Protein AF-A0A528EKF7-F1 (afdb_monomer_lite)

Structure (mmCIF, N/CA/C/O backbone):
data_AF-A0A528EKF7-F1
#
_entry.id   AF-A0A528EKF7-F1
#
loop_
_atom_site.group_PDB
_atom_site.id
_atom_site.type_symbol
_atom_site.label_atom_id
_atom_site.label_alt_id
_atom_site.label_comp_id
_atom_site.label_asym_id
_atom_site.label_entity_id
_atom_site.label_seq_id
_atom_site.pdbx_PDB_ins_code
_atom_site.Cartn_x
_atom_site.Cartn_y
_atom_site.Cartn_z
_atom_site.occupancy
_atom_site.B_iso_or_equiv
_atom_site.auth_seq_id
_atom_site.auth_comp_id
_atom_site.auth_asym_id
_atom_site.auth_atom_id
_atom_site.pdbx_PDB_model_num
ATOM 1 N N . TYR A 1 1 ? 35.764 -12.679 -6.245 1.00 37.62 1 TYR A N 1
ATOM 2 C CA . TYR A 1 1 ? 34.294 -12.773 -6.143 1.00 37.62 1 TYR A CA 1
ATOM 3 C C . TYR A 1 1 ? 33.687 -11.512 -6.757 1.00 37.62 1 TYR A C 1
ATOM 5 O O . TYR A 1 1 ? 33.796 -10.446 -6.166 1.00 37.62 1 TYR A O 1
ATOM 13 N N . ARG A 1 2 ? 33.189 -11.587 -8.001 1.00 38.16 2 ARG A N 1
ATOM 14 C CA . ARG A 1 2 ? 32.585 -10.455 -8.732 1.00 38.16 2 ARG A CA 1
ATOM 15 C C . ARG A 1 2 ? 31.067 -10.552 -8.600 1.00 38.16 2 ARG A C 1
ATOM 17 O O . ARG A 1 2 ? 30.476 -11.513 -9.079 1.00 38.16 2 ARG A O 1
ATOM 24 N N . ILE A 1 3 ? 30.450 -9.569 -7.952 1.00 37.97 3 ILE A N 1
ATOM 25 C CA . ILE A 1 3 ? 28.993 -9.443 -7.885 1.00 37.97 3 ILE A CA 1
ATOM 26 C C . ILE A 1 3 ? 28.542 -8.858 -9.225 1.00 37.97 3 ILE A C 1
ATOM 28 O O . ILE A 1 3 ? 28.640 -7.653 -9.451 1.00 37.97 3 ILE A O 1
ATOM 32 N N . HIS A 1 4 ? 28.105 -9.719 -10.144 1.00 39.09 4 HIS A N 1
ATOM 33 C CA . HIS A 1 4 ? 27.392 -9.271 -11.334 1.00 39.09 4 HIS A CA 1
ATOM 34 C C . HIS A 1 4 ? 26.031 -8.712 -10.908 1.00 39.09 4 HIS A C 1
ATOM 36 O O . HIS A 1 4 ? 25.243 -9.380 -10.238 1.00 39.09 4 HIS A O 1
ATOM 42 N N . GLY A 1 5 ? 25.766 -7.462 -11.285 1.00 43.66 5 GLY A N 1
ATOM 43 C CA . GLY A 1 5 ? 24.465 -6.833 -11.124 1.00 43.66 5 GLY A CA 1
ATOM 44 C C . GLY A 1 5 ? 23.436 -7.498 -12.029 1.00 43.66 5 GLY A C 1
ATOM 45 O O . GLY A 1 5 ? 23.301 -7.094 -13.174 1.00 43.66 5 GLY A O 1
ATOM 46 N N . ALA A 1 6 ? 22.736 -8.516 -11.525 1.00 47.09 6 ALA A N 1
ATOM 47 C CA . ALA A 1 6 ? 21.512 -9.061 -12.122 1.00 47.09 6 ALA A CA 1
ATOM 48 C C . ALA A 1 6 ? 20.808 -10.068 -11.185 1.00 47.09 6 ALA A C 1
ATOM 50 O O . ALA A 1 6 ? 20.495 -11.175 -11.595 1.00 47.09 6 ALA A O 1
ATOM 51 N N . ASN A 1 7 ? 20.513 -9.696 -9.934 1.00 46.94 7 ASN A N 1
ATOM 52 C CA . ASN A 1 7 ? 19.619 -10.486 -9.061 1.00 46.94 7 ASN A CA 1
ATOM 53 C C . ASN A 1 7 ? 18.266 -9.792 -8.839 1.00 46.94 7 ASN A C 1
ATOM 55 O O . ASN A 1 7 ? 17.631 -9.959 -7.801 1.00 46.94 7 ASN A O 1
ATOM 59 N N . HIS A 1 8 ? 17.806 -8.991 -9.806 1.00 51.09 8 HIS A N 1
ATOM 60 C CA . HIS A 1 8 ? 16.511 -8.311 -9.699 1.00 51.09 8 HIS A CA 1
ATOM 61 C C . HIS A 1 8 ? 15.340 -9.315 -9.651 1.00 51.09 8 HIS A C 1
ATOM 63 O O . HIS A 1 8 ? 14.324 -9.041 -9.020 1.00 51.09 8 HIS A O 1
ATOM 69 N N . SER A 1 9 ? 15.501 -10.502 -10.252 1.00 53.38 9 SER A N 1
ATOM 70 C CA . SER A 1 9 ? 14.530 -11.605 -10.199 1.00 53.38 9 SER A CA 1
ATOM 71 C C . SER A 1 9 ? 14.433 -12.242 -8.808 1.00 53.38 9 SER A C 1
ATOM 73 O O . SER A 1 9 ? 13.343 -12.315 -8.251 1.00 53.38 9 SER A O 1
ATOM 75 N N . VAL A 1 10 ? 15.567 -12.627 -8.211 1.00 53.97 10 VAL A N 1
ATOM 76 C CA . VAL A 1 10 ? 15.631 -13.240 -6.867 1.00 53.97 10 VAL A CA 1
ATOM 77 C C . VAL A 1 10 ? 15.177 -12.257 -5.785 1.00 53.97 10 VAL A C 1
ATOM 79 O O . VAL A 1 10 ? 14.498 -12.635 -4.829 1.00 53.97 10 VAL A O 1
ATOM 82 N N . PHE A 1 11 ? 15.517 -10.974 -5.941 1.00 59.31 11 PHE A N 1
ATOM 83 C CA . PHE A 1 11 ? 15.011 -9.919 -5.068 1.00 59.31 11 PHE A CA 1
ATOM 84 C C . PHE A 1 11 ? 13.494 -9.746 -5.214 1.00 59.31 11 PHE A C 1
ATOM 86 O O . PHE A 1 11 ? 12.787 -9.672 -4.210 1.00 59.31 11 PHE A O 1
ATOM 93 N N . GLY A 1 12 ? 12.989 -9.737 -6.453 1.00 69.81 12 GLY A N 1
ATOM 94 C CA . GLY A 1 12 ? 11.558 -9.670 -6.736 1.00 69.81 12 GLY A CA 1
ATOM 95 C C . GLY A 1 12 ? 10.775 -10.792 -6.056 1.00 69.81 12 GLY A C 1
ATOM 96 O O . GLY A 1 12 ? 9.728 -10.525 -5.476 1.00 69.81 12 GLY A O 1
ATOM 97 N N . GLU A 1 13 ? 11.307 -12.014 -6.050 1.00 76.00 13 GLU A N 1
ATOM 98 C CA . GLU A 1 13 ? 10.652 -13.178 -5.448 1.00 76.00 13 GLU A CA 1
ATOM 99 C C . GLU A 1 13 ? 10.604 -13.116 -3.913 1.00 76.00 13 GLU A C 1
ATOM 101 O O . GLU A 1 13 ? 9.519 -13.205 -3.333 1.00 76.00 13 GLU A O 1
ATOM 106 N N . LYS A 1 14 ? 11.740 -12.855 -3.248 1.00 80.56 14 LYS A N 1
ATOM 107 C CA . LYS A 1 14 ? 11.783 -12.694 -1.780 1.00 80.56 14 LYS A CA 1
ATOM 108 C C . LYS A 1 14 ? 10.948 -11.508 -1.304 1.00 80.56 14 LYS A C 1
ATOM 110 O O . LYS A 1 14 ? 10.283 -11.577 -0.269 1.00 80.56 14 LYS A O 1
ATOM 115 N N . LEU A 1 15 ? 10.965 -10.405 -2.058 1.00 78.75 15 LEU A N 1
ATOM 116 C CA . LEU A 1 15 ? 10.136 -9.241 -1.761 1.00 78.75 15 LEU A CA 1
ATOM 117 C C . LEU A 1 15 ? 8.647 -9.584 -1.883 1.00 78.75 15 LEU A C 1
ATOM 119 O O . LEU A 1 15 ? 7.866 -9.172 -1.025 1.00 78.75 15 LEU A O 1
ATOM 123 N N . ALA A 1 16 ? 8.269 -10.343 -2.916 1.00 84.25 16 ALA A N 1
ATOM 124 C CA . ALA A 1 16 ? 6.901 -10.804 -3.122 1.00 84.25 16 ALA A CA 1
ATOM 125 C C . ALA A 1 16 ? 6.427 -11.697 -1.973 1.00 84.25 16 ALA A C 1
ATOM 127 O O . ALA A 1 16 ? 5.332 -11.496 -1.454 1.00 84.25 16 ALA A O 1
ATOM 128 N N . GLU A 1 17 ? 7.252 -12.658 -1.558 1.00 90.31 17 GLU A N 1
ATOM 129 C CA . GLU A 1 17 ? 6.946 -13.568 -0.455 1.00 90.31 17 GLU A CA 1
ATOM 130 C C . GLU A 1 17 ? 6.739 -12.806 0.855 1.00 90.31 17 GLU A C 1
ATOM 132 O O . GLU A 1 17 ? 5.691 -12.939 1.491 1.00 90.31 17 GLU A O 1
ATOM 137 N N . ARG A 1 18 ? 7.682 -11.921 1.202 1.00 90.56 18 ARG A N 1
ATOM 138 C CA . ARG A 1 18 ? 7.575 -11.048 2.377 1.00 90.56 18 ARG A CA 1
ATOM 139 C C . ARG A 1 18 ? 6.301 -10.205 2.332 1.00 90.56 18 ARG A C 1
ATOM 141 O O . ARG A 1 18 ? 5.603 -10.115 3.338 1.00 90.56 18 ARG A O 1
ATOM 148 N N . ALA A 1 19 ? 6.000 -9.591 1.188 1.00 91.94 19 ALA A N 1
ATOM 149 C CA . ALA A 1 19 ? 4.818 -8.751 1.027 1.00 91.94 19 ALA A CA 1
ATOM 150 C C . ALA A 1 19 ? 3.524 -9.562 1.208 1.00 91.94 19 ALA A C 1
ATOM 152 O O . ALA A 1 19 ? 2.651 -9.163 1.973 1.00 91.94 19 ALA A O 1
ATOM 153 N N . ARG A 1 20 ? 3.413 -10.742 0.581 1.00 93.25 20 ARG A N 1
ATOM 154 C CA . ARG A 1 20 ? 2.264 -11.652 0.762 1.00 93.25 20 ARG A CA 1
ATOM 155 C C . ARG A 1 20 ? 2.091 -12.083 2.216 1.00 93.25 20 ARG A C 1
ATOM 157 O O . ARG A 1 20 ? 0.969 -12.058 2.731 1.00 93.25 20 ARG A O 1
ATOM 164 N N . TRP A 1 21 ? 3.190 -12.455 2.872 1.00 94.44 21 TRP A N 1
ATOM 165 C CA . TRP A 1 21 ? 3.174 -12.842 4.277 1.00 94.44 21 TRP A CA 1
ATOM 166 C C . TRP A 1 21 ? 2.689 -11.689 5.158 1.00 94.44 21 TRP A C 1
ATOM 168 O O . TRP A 1 21 ? 1.783 -11.894 5.959 1.00 94.44 21 TRP A O 1
ATOM 178 N N . ARG A 1 22 ? 3.207 -10.468 4.952 1.00 93.56 22 ARG A N 1
ATOM 179 C CA . ARG A 1 22 ? 2.796 -9.271 5.705 1.00 93.56 22 ARG A CA 1
ATOM 180 C C . ARG A 1 22 ? 1.320 -8.948 5.527 1.00 93.56 22 ARG A C 1
ATOM 182 O O . ARG A 1 22 ? 0.632 -8.789 6.524 1.00 93.56 22 ARG A O 1
ATOM 189 N N . VAL A 1 23 ? 0.815 -8.950 4.292 1.00 93.00 23 VAL A N 1
ATOM 190 C CA . VAL A 1 23 ? -0.615 -8.705 4.032 1.00 93.00 23 VAL A CA 1
ATOM 191 C C . VAL A 1 23 ? -1.483 -9.716 4.782 1.00 93.00 23 VAL A C 1
ATOM 193 O O . VAL A 1 23 ? -2.416 -9.331 5.481 1.00 93.00 23 VAL A O 1
ATOM 196 N N . THR A 1 24 ? -1.148 -11.005 4.693 1.00 93.44 24 THR A N 1
ATOM 197 C CA . THR A 1 24 ? -1.889 -12.071 5.390 1.00 93.44 24 THR A CA 1
ATOM 198 C C . THR A 1 24 ? -1.799 -11.922 6.909 1.00 93.44 24 THR A C 1
ATOM 200 O O . THR A 1 24 ? -2.786 -12.102 7.623 1.00 93.44 24 THR A O 1
ATOM 203 N N . HIS A 1 25 ? -0.611 -11.592 7.411 1.00 93.69 25 HIS A N 1
ATOM 204 C CA . HIS A 1 25 ? -0.357 -11.394 8.829 1.00 93.69 25 HIS A CA 1
ATOM 205 C C . HIS A 1 25 ? -1.134 -10.194 9.385 1.00 93.69 25 HIS A C 1
ATOM 207 O O . HIS A 1 25 ? -1.728 -10.304 10.454 1.00 93.69 25 HIS A O 1
ATOM 213 N N . ASP A 1 26 ? -1.196 -9.079 8.658 1.00 92.19 26 ASP A N 1
ATOM 214 C CA . ASP A 1 26 ? -1.934 -7.885 9.076 1.00 92.19 26 ASP A CA 1
ATOM 215 C C . ASP A 1 26 ? -3.438 -8.148 9.183 1.00 92.19 26 ASP A C 1
ATOM 217 O O . ASP A 1 26 ? -4.057 -7.718 10.156 1.00 92.19 26 ASP A O 1
ATOM 221 N N . PHE A 1 27 ? -4.021 -8.921 8.258 1.00 90.31 27 PHE A N 1
ATOM 222 C CA . PHE A 1 27 ? -5.418 -9.351 8.386 1.00 90.31 27 PHE A CA 1
ATOM 223 C C . PHE A 1 27 ? -5.649 -10.178 9.648 1.00 90.31 27 PHE A C 1
ATOM 225 O O . PHE A 1 27 ? -6.603 -9.920 10.377 1.00 90.31 27 PHE A O 1
ATOM 232 N N . ARG A 1 28 ? -4.762 -11.136 9.947 1.00 92.06 28 ARG A N 1
ATOM 233 C CA . ARG A 1 28 ? -4.854 -11.940 11.178 1.00 92.06 28 ARG A CA 1
ATOM 234 C C . ARG A 1 28 ? -4.713 -11.074 12.426 1.00 92.06 28 ARG A C 1
ATOM 236 O O . ARG A 1 28 ? -5.467 -11.255 13.377 1.00 92.06 28 ARG A O 1
ATOM 243 N N . ARG A 1 29 ? -3.787 -10.110 12.409 1.00 93.31 29 ARG A N 1
ATOM 244 C CA . ARG A 1 29 ? -3.602 -9.149 13.502 1.00 93.31 29 ARG A CA 1
ATOM 245 C C . ARG A 1 29 ? -4.871 -8.330 13.726 1.00 93.31 29 ARG A C 1
ATOM 247 O O . ARG A 1 29 ? -5.303 -8.191 14.864 1.00 93.31 29 ARG A O 1
ATOM 254 N N . MET A 1 30 ? -5.476 -7.814 12.657 1.00 92.00 30 MET A N 1
ATOM 255 C CA . MET A 1 30 ? -6.701 -7.021 12.765 1.00 92.00 30 MET A CA 1
ATOM 256 C C . MET A 1 30 ? -7.918 -7.848 13.169 1.00 92.00 30 MET A C 1
ATOM 258 O O . MET A 1 30 ? -8.751 -7.342 13.916 1.00 92.00 30 MET A O 1
ATOM 262 N N . GLN A 1 31 ? -8.001 -9.109 12.742 1.00 92.25 31 GLN A N 1
ATOM 263 C CA . GLN A 1 31 ? -9.037 -10.027 13.207 1.00 92.25 31 GLN A CA 1
ATOM 264 C C . GLN A 1 31 ? -8.932 -10.248 14.719 1.00 92.25 31 GLN A C 1
ATOM 266 O O . GLN A 1 31 ? -9.899 -10.018 15.432 1.00 92.25 31 GLN A O 1
ATOM 271 N N . ALA A 1 32 ? -7.739 -10.577 15.224 1.00 93.44 32 ALA A N 1
ATOM 272 C CA . ALA A 1 32 ? -7.527 -10.771 16.658 1.00 93.44 32 ALA A CA 1
ATOM 273 C C . ALA A 1 32 ? -7.863 -9.509 17.478 1.00 93.44 32 ALA A C 1
ATOM 275 O O . ALA A 1 32 ? -8.435 -9.605 18.562 1.00 93.44 32 ALA A O 1
ATOM 276 N N . LEU A 1 33 ? -7.542 -8.319 16.953 1.00 93.31 33 LEU A N 1
ATOM 277 C CA . LEU A 1 33 ? -7.923 -7.048 17.576 1.00 93.31 33 LEU A CA 1
ATOM 278 C C . LEU A 1 33 ? -9.440 -6.836 17.582 1.00 93.31 33 LEU A C 1
ATOM 280 O O . LEU A 1 33 ? -9.979 -6.394 18.592 1.00 93.31 33 LEU A O 1
ATOM 284 N N . SER A 1 34 ? -10.120 -7.156 16.480 1.00 94.12 34 SER A N 1
ATOM 285 C CA . SER A 1 34 ? -11.582 -7.100 16.394 1.00 94.12 34 SER A CA 1
ATOM 286 C C . SER A 1 34 ? -12.240 -8.029 17.410 1.00 94.12 34 SER A C 1
ATOM 288 O O . SER A 1 34 ? -13.167 -7.612 18.102 1.00 94.12 34 SER A O 1
ATOM 290 N N . ASP A 1 35 ? -11.738 -9.256 17.543 1.00 94.00 35 ASP A N 1
ATOM 291 C CA . ASP A 1 35 ? -12.279 -10.244 18.478 1.00 94.00 35 ASP A CA 1
ATOM 292 C C . ASP A 1 35 ? -12.166 -9.738 19.926 1.00 94.00 35 ASP A C 1
ATOM 294 O O . ASP A 1 35 ? -13.148 -9.746 20.668 1.00 94.00 35 ASP A O 1
ATOM 298 N N . GLN A 1 36 ? -11.006 -9.195 20.313 1.00 94.94 36 GLN A N 1
ATOM 299 C CA . GLN A 1 36 ? -10.808 -8.604 21.643 1.00 94.94 36 GLN A CA 1
ATOM 300 C C . GLN A 1 36 ? -11.665 -7.350 21.872 1.00 94.94 36 GLN A C 1
ATOM 302 O O . GLN A 1 36 ? -12.267 -7.198 22.933 1.00 94.94 36 GLN A O 1
ATOM 307 N N . ALA A 1 37 ? -11.757 -6.463 20.877 1.00 93.62 37 ALA A N 1
ATOM 308 C CA . ALA A 1 37 ? -12.556 -5.242 20.961 1.00 93.62 37 ALA A CA 1
ATOM 309 C C . ALA A 1 37 ? -14.054 -5.543 21.132 1.00 93.62 37 ALA A C 1
ATOM 311 O O . ALA A 1 37 ? -14.734 -4.875 21.915 1.00 93.62 37 ALA A O 1
ATOM 312 N N . SER A 1 38 ? -14.549 -6.593 20.470 1.00 93.88 38 SER A N 1
ATOM 313 C CA . SER A 1 38 ? -15.941 -7.030 20.601 1.00 93.88 38 SER A CA 1
ATOM 314 C C . SER A 1 38 ? -16.289 -7.446 22.034 1.00 93.88 38 SER A C 1
ATOM 316 O O . SER A 1 38 ? -17.389 -7.160 22.506 1.00 93.88 38 SER A O 1
ATOM 318 N N . GLY A 1 39 ? -15.323 -8.007 22.772 1.00 93.56 39 GLY A N 1
ATOM 319 C CA . GLY A 1 39 ? -15.477 -8.379 24.180 1.00 93.56 39 GLY A CA 1
ATOM 320 C C . GLY A 1 39 ? -15.724 -7.198 25.125 1.00 93.56 39 GLY A C 1
ATOM 321 O O . GLY A 1 39 ? -16.254 -7.397 26.214 1.00 93.56 39 GLY A O 1
ATOM 322 N N . ILE A 1 40 ? -15.393 -5.970 24.709 1.00 95.44 40 ILE A N 1
ATOM 323 C CA . ILE A 1 40 ? -15.652 -4.731 25.464 1.00 95.44 40 ILE A CA 1
ATOM 324 C C . ILE A 1 40 ? -16.696 -3.828 24.784 1.00 95.44 40 ILE A C 1
ATOM 326 O O . ILE A 1 40 ? -16.807 -2.649 25.114 1.00 95.44 40 ILE A O 1
ATOM 330 N N . GLY A 1 41 ? -17.462 -4.366 23.828 1.00 93.75 41 GLY A N 1
ATOM 331 C CA . GLY A 1 41 ? -18.538 -3.646 23.140 1.00 93.75 41 GLY A CA 1
ATOM 332 C C . GLY A 1 41 ? -18.080 -2.685 22.037 1.00 93.75 41 GLY A C 1
ATOM 333 O O . GLY A 1 41 ? -18.879 -1.879 21.564 1.00 93.75 41 GLY A O 1
ATOM 334 N N . LEU A 1 42 ? -16.817 -2.756 21.601 1.00 93.88 42 LEU A N 1
ATOM 335 C CA . LEU A 1 42 ? -16.308 -1.974 20.473 1.00 93.88 42 LEU A CA 1
ATOM 336 C C . LEU A 1 42 ? -16.372 -2.785 19.176 1.00 93.88 42 LEU A C 1
ATOM 338 O O . LEU A 1 42 ? -16.051 -3.969 19.145 1.00 93.88 42 LEU A O 1
ATOM 342 N N . THR A 1 43 ? -16.743 -2.126 18.078 1.00 91.56 43 THR A N 1
ATOM 343 C CA . THR A 1 43 ? -16.756 -2.741 16.744 1.00 91.56 43 THR A CA 1
ATOM 344 C C . THR A 1 43 ? -15.570 -2.243 15.932 1.00 91.56 43 THR A C 1
ATOM 346 O O . THR A 1 43 ? -15.445 -1.048 15.669 1.00 91.56 43 THR A O 1
ATOM 349 N N . ILE A 1 44 ? -14.716 -3.167 15.499 1.00 89.19 44 ILE A N 1
ATOM 350 C CA . ILE A 1 44 ? -13.651 -2.912 14.529 1.00 89.19 44 ILE A CA 1
ATOM 351 C C . ILE A 1 44 ? -13.972 -3.758 13.307 1.00 89.19 44 ILE A C 1
ATOM 353 O O . ILE A 1 44 ? -14.186 -4.955 13.433 1.00 89.19 44 ILE A O 1
ATOM 357 N N . VAL A 1 45 ? -13.996 -3.157 12.120 1.00 89.88 45 VAL A N 1
ATOM 358 C CA . VAL A 1 45 ? -14.131 -3.904 10.865 1.00 89.88 45 VAL A CA 1
ATOM 359 C C . VAL A 1 45 ? -12.725 -4.087 10.291 1.00 89.88 45 VAL A C 1
ATOM 361 O O . VAL A 1 45 ? -12.164 -3.110 9.783 1.00 89.88 45 VAL A O 1
ATOM 364 N N . PRO A 1 46 ? -12.11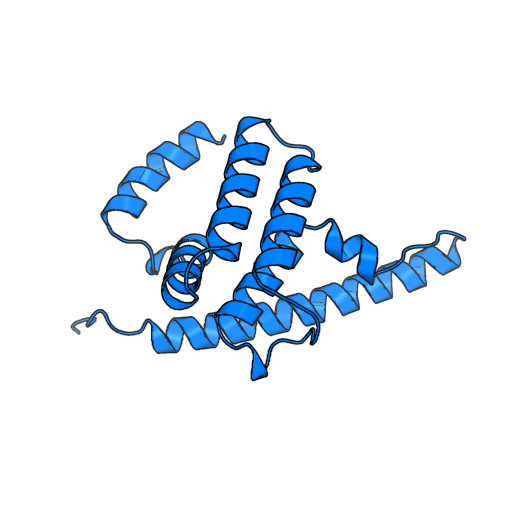6 -5.293 10.357 1.00 86.62 46 PRO A N 1
ATOM 365 C CA . PRO A 1 46 ? -10.724 -5.495 9.955 1.00 86.62 46 PRO A CA 1
ATOM 366 C C . PRO A 1 46 ? -10.420 -5.002 8.540 1.00 86.62 46 PRO A C 1
ATOM 368 O O . PRO A 1 46 ? -9.389 -4.373 8.322 1.00 86.62 46 PRO A O 1
ATOM 371 N N . SER A 1 47 ? -11.331 -5.237 7.589 1.00 82.81 47 SER A N 1
ATOM 372 C CA . SER A 1 47 ? -11.166 -4.841 6.186 1.00 82.81 47 SER A CA 1
ATOM 373 C C . SER A 1 47 ? -11.125 -3.327 5.974 1.00 82.81 47 SER A C 1
ATOM 375 O O . SER A 1 47 ? -10.405 -2.870 5.087 1.00 82.81 47 SER A O 1
ATOM 377 N N . GLU A 1 48 ? -11.857 -2.555 6.779 1.00 85.44 48 GLU A N 1
ATOM 378 C CA . GLU A 1 48 ? -11.822 -1.091 6.714 1.00 85.44 48 GLU A CA 1
ATOM 379 C C . GLU A 1 48 ? -10.610 -0.543 7.466 1.00 85.44 48 GLU A C 1
ATOM 381 O O . GLU A 1 48 ? -9.903 0.315 6.946 1.00 85.44 48 GLU A O 1
ATOM 386 N N . ALA A 1 49 ? -10.275 -1.102 8.632 1.00 84.94 49 ALA A N 1
ATOM 387 C CA . ALA A 1 49 ? -9.107 -0.670 9.399 1.00 84.94 49 ALA A CA 1
ATOM 388 C C . ALA A 1 49 ? -7.804 -0.767 8.582 1.00 84.94 49 ALA A C 1
ATOM 390 O O . ALA A 1 49 ? -7.027 0.186 8.532 1.00 84.94 49 ALA A O 1
ATOM 391 N N . VAL A 1 50 ? -7.589 -1.881 7.872 1.00 87.50 50 VAL A N 1
ATOM 392 C CA . VAL A 1 50 ? -6.395 -2.048 7.024 1.00 87.50 50 VAL A CA 1
ATOM 393 C C . VAL A 1 50 ? -6.409 -1.175 5.763 1.00 87.50 50 VAL A C 1
ATOM 395 O O . VAL A 1 50 ? -5.363 -0.979 5.144 1.00 87.50 50 VAL A O 1
ATOM 398 N N . ARG A 1 51 ? -7.570 -0.642 5.356 1.00 87.19 51 ARG A N 1
ATOM 399 C CA . ARG A 1 51 ? -7.684 0.275 4.210 1.00 87.19 51 ARG A CA 1
ATOM 400 C C . ARG A 1 51 ? -7.147 1.670 4.541 1.00 87.19 51 ARG A C 1
ATOM 402 O O . ARG A 1 51 ? -6.714 2.358 3.625 1.00 87.19 51 ARG A O 1
ATOM 409 N N . HIS A 1 52 ? -7.116 2.061 5.812 1.00 88.56 52 HIS A N 1
ATOM 410 C CA . HIS A 1 52 ? -6.550 3.341 6.249 1.00 88.56 52 HIS A CA 1
ATOM 411 C C . HIS A 1 52 ? -5.088 3.240 6.710 1.00 88.56 52 HIS A C 1
ATOM 413 O O . HIS A 1 52 ? -4.517 4.246 7.119 1.00 88.56 52 HIS A O 1
ATOM 419 N N . ASP A 1 53 ? -4.458 2.061 6.630 1.00 90.94 53 ASP A N 1
ATOM 420 C CA . ASP A 1 53 ? -3.043 1.873 6.965 1.00 90.94 53 ASP A CA 1
ATOM 421 C C . ASP A 1 53 ? -2.168 1.977 5.697 1.00 90.94 53 ASP A C 1
ATOM 423 O O . ASP A 1 53 ? -2.138 1.047 4.880 1.00 90.94 53 ASP A O 1
ATOM 427 N N . PRO A 1 54 ? -1.402 3.074 5.512 1.00 92.44 54 PRO A N 1
ATOM 428 C CA . PRO A 1 54 ? -0.534 3.227 4.351 1.00 92.44 54 PRO A CA 1
ATOM 429 C C . PRO A 1 54 ? 0.526 2.123 4.260 1.00 92.44 54 PRO A C 1
ATOM 431 O O . PRO A 1 54 ? 0.896 1.723 3.161 1.00 92.44 54 PRO A O 1
ATOM 434 N N . VAL A 1 55 ? 1.022 1.597 5.383 1.00 91.50 55 VAL A N 1
ATOM 435 C CA . VAL A 1 55 ? 2.039 0.534 5.361 1.00 91.50 55 VAL A CA 1
ATOM 436 C C . VAL A 1 55 ? 1.432 -0.756 4.816 1.00 91.50 55 VAL A C 1
ATOM 438 O O . VAL A 1 55 ? 2.033 -1.407 3.960 1.00 91.50 55 VAL A O 1
ATOM 441 N N . HIS A 1 56 ? 0.212 -1.085 5.235 1.00 93.81 56 HIS A N 1
ATOM 442 C CA . HIS A 1 56 ? -0.509 -2.240 4.709 1.00 93.81 56 HIS A CA 1
ATOM 443 C C . HIS A 1 56 ? -0.788 -2.113 3.201 1.00 93.81 56 HIS A C 1
ATOM 445 O O . HIS A 1 56 ? -0.576 -3.054 2.429 1.00 93.81 56 HIS A O 1
ATOM 451 N N . LEU A 1 57 ? -1.218 -0.929 2.752 1.00 95.31 57 LEU A N 1
ATOM 452 C CA . LEU A 1 57 ? -1.468 -0.655 1.333 1.00 95.31 57 LEU A CA 1
ATOM 453 C C . LEU A 1 57 ? -0.191 -0.726 0.480 1.00 95.31 57 LEU A C 1
ATOM 455 O O . LEU A 1 57 ? -0.236 -1.183 -0.665 1.00 95.31 57 LEU A O 1
ATOM 459 N N . GLU A 1 58 ? 0.956 -0.324 1.030 1.00 94.81 58 GLU A N 1
ATOM 460 C CA . GLU A 1 58 ? 2.264 -0.493 0.391 1.00 94.81 58 GLU A CA 1
ATOM 461 C C . GLU A 1 58 ? 2.609 -1.973 0.182 1.00 94.81 58 GLU A C 1
ATOM 463 O O . GLU A 1 58 ? 3.010 -2.353 -0.921 1.00 94.81 58 GLU A O 1
ATOM 468 N N . GLU A 1 59 ? 2.400 -2.826 1.188 1.00 94.12 59 GLU A N 1
ATOM 469 C CA . GLU A 1 59 ? 2.652 -4.268 1.062 1.00 94.12 59 GLU A CA 1
ATOM 470 C C . GLU A 1 59 ? 1.676 -4.935 0.074 1.00 94.12 59 GLU A C 1
ATOM 472 O O . GLU A 1 59 ? 2.074 -5.818 -0.694 1.00 94.12 59 GLU A O 1
ATOM 477 N N . ARG A 1 60 ? 0.421 -4.467 -0.010 1.00 94.94 60 ARG A N 1
ATOM 478 C CA . ARG A 1 60 ? -0.538 -4.911 -1.042 1.00 94.94 60 ARG A CA 1
ATOM 479 C C . ARG A 1 60 ? -0.080 -4.542 -2.447 1.00 94.94 60 ARG A C 1
ATOM 481 O O . ARG A 1 60 ? -0.077 -5.409 -3.322 1.00 94.94 60 ARG A O 1
ATOM 488 N N . LEU A 1 61 ? 0.373 -3.303 -2.664 1.00 94.19 61 LEU A N 1
ATOM 489 C CA . LEU A 1 61 ? 0.952 -2.882 -3.945 1.00 94.19 61 LEU A CA 1
ATOM 490 C C . LEU A 1 61 ? 2.203 -3.686 -4.298 1.00 94.19 61 LEU A C 1
ATOM 492 O O . LEU A 1 61 ? 2.343 -4.098 -5.451 1.00 94.19 61 LEU A O 1
ATOM 496 N N . ALA A 1 62 ? 3.088 -3.931 -3.329 1.00 92.31 62 ALA A N 1
ATOM 497 C CA . ALA A 1 62 ? 4.291 -4.734 -3.525 1.00 92.31 62 ALA A CA 1
ATOM 498 C C . ALA A 1 62 ? 3.943 -6.163 -3.958 1.00 92.31 62 ALA A C 1
ATOM 500 O O . ALA A 1 62 ? 4.449 -6.642 -4.974 1.00 92.31 62 ALA A O 1
ATOM 501 N N . SER A 1 63 ? 3.020 -6.805 -3.241 1.00 93.12 63 SER A N 1
ATOM 502 C CA . SER A 1 63 ? 2.516 -8.143 -3.552 1.00 93.12 63 SER A CA 1
ATOM 503 C C . SER A 1 63 ? 1.890 -8.205 -4.953 1.00 93.12 63 SER A C 1
ATOM 505 O O . SER A 1 63 ? 2.282 -9.040 -5.770 1.00 93.12 63 SER A O 1
ATOM 507 N N . LEU A 1 64 ? 0.999 -7.261 -5.279 1.00 93.25 64 LEU A N 1
ATOM 508 C CA . LEU A 1 64 ? 0.300 -7.209 -6.566 1.00 93.25 64 LEU A CA 1
ATOM 509 C C . LEU A 1 64 ? 1.238 -6.907 -7.748 1.00 93.25 64 LEU A C 1
ATOM 511 O O . LEU A 1 64 ? 1.067 -7.456 -8.841 1.00 93.25 64 LEU A O 1
ATOM 515 N N . CYS A 1 65 ? 2.228 -6.029 -7.557 1.00 90.31 65 CYS A N 1
ATOM 516 C CA . CYS A 1 65 ? 3.219 -5.715 -8.588 1.00 90.31 65 CYS A CA 1
ATOM 517 C C . CYS A 1 65 ? 4.176 -6.882 -8.825 1.00 90.31 65 CYS A C 1
ATOM 519 O O . CYS A 1 65 ? 4.511 -7.162 -9.980 1.00 90.31 65 CYS A O 1
ATOM 521 N N . ALA A 1 66 ? 4.589 -7.575 -7.766 1.00 86.88 66 ALA A N 1
ATOM 522 C CA . ALA A 1 66 ? 5.525 -8.679 -7.881 1.00 86.88 66 ALA A CA 1
ATOM 523 C C . ALA A 1 66 ? 4.862 -9.915 -8.505 1.00 86.88 66 ALA A C 1
ATOM 525 O O . ALA A 1 66 ? 5.323 -10.381 -9.547 1.00 86.88 66 ALA A O 1
ATOM 526 N N . ASP A 1 67 ? 3.722 -10.371 -7.977 1.00 87.38 67 ASP A N 1
ATOM 527 C CA . ASP A 1 67 ? 2.963 -11.483 -8.554 1.00 87.38 67 ASP A CA 1
ATOM 528 C C . ASP A 1 67 ? 1.450 -11.367 -8.307 1.00 87.38 67 ASP A C 1
ATOM 530 O O . ASP A 1 67 ? 0.937 -11.742 -7.255 1.00 87.38 67 ASP A O 1
ATOM 534 N N . LYS A 1 68 ? 0.714 -10.927 -9.338 1.00 88.62 68 LYS A N 1
ATOM 535 C CA . LYS A 1 68 ? -0.754 -10.857 -9.316 1.00 88.62 68 LYS A CA 1
ATOM 536 C C . LYS A 1 68 ? -1.421 -12.215 -9.057 1.00 88.62 68 LYS A C 1
ATOM 538 O O . LYS A 1 68 ? -2.497 -12.230 -8.474 1.00 88.62 68 LYS A O 1
ATOM 543 N N . ARG A 1 69 ? -0.836 -13.338 -9.494 1.00 89.31 69 ARG A N 1
ATOM 544 C CA . ARG A 1 69 ? -1.472 -14.664 -9.357 1.00 89.31 69 ARG A CA 1
ATOM 545 C C . ARG A 1 69 ? -1.473 -15.157 -7.913 1.00 89.31 69 ARG A C 1
ATOM 547 O O . ARG A 1 69 ? -2.405 -15.837 -7.514 1.00 89.31 69 ARG A O 1
ATOM 554 N N . GLN A 1 70 ? -0.444 -14.796 -7.150 1.00 90.81 70 GLN A N 1
ATOM 555 C CA . GLN A 1 70 ? -0.302 -15.159 -5.737 1.00 90.81 70 GLN A CA 1
ATOM 556 C C . GLN A 1 70 ? -0.735 -14.035 -4.786 1.00 90.81 70 GLN A C 1
ATOM 558 O O . GLN A 1 70 ? -0.545 -14.133 -3.574 1.00 90.81 70 GLN A O 1
ATOM 563 N N . HIS A 1 71 ? -1.264 -12.934 -5.317 1.00 93.00 71 HIS A N 1
ATOM 564 C CA . HIS A 1 71 ? -1.707 -11.820 -4.499 1.00 93.00 71 HIS A CA 1
ATOM 565 C C . HIS A 1 71 ? -2.946 -12.232 -3.675 1.00 93.00 71 HIS A C 1
ATOM 567 O O . HIS A 1 71 ? -3.913 -12.721 -4.257 1.00 93.00 71 HIS A O 1
ATOM 573 N N . PRO A 1 72 ? -2.952 -12.040 -2.340 1.00 91.50 72 PRO A N 1
ATOM 574 C CA . PRO A 1 72 ? -3.983 -12.605 -1.464 1.00 91.50 72 PRO A CA 1
ATOM 575 C C . PRO A 1 72 ? -5.377 -11.971 -1.601 1.00 91.50 72 PRO A C 1
ATOM 577 O O . PRO A 1 72 ? -6.325 -12.500 -1.027 1.00 91.50 72 PRO A O 1
ATOM 580 N N . ILE A 1 73 ? -5.533 -10.855 -2.326 1.00 91.50 73 ILE A N 1
ATOM 581 C CA . ILE A 1 73 ? -6.800 -10.112 -2.410 1.00 91.50 73 ILE A CA 1
ATOM 582 C C . ILE A 1 73 ? -7.248 -9.999 -3.869 1.00 91.50 73 ILE A C 1
ATOM 584 O O . ILE A 1 73 ? -6.749 -9.183 -4.638 1.00 91.50 73 ILE A O 1
ATOM 588 N N . ALA A 1 74 ? -8.222 -10.818 -4.265 1.00 88.00 74 ALA A N 1
ATOM 589 C CA . ALA A 1 74 ? -8.607 -10.983 -5.670 1.00 88.00 74 ALA A CA 1
ATOM 590 C C . ALA A 1 74 ? -9.059 -9.685 -6.372 1.00 88.00 74 ALA A C 1
ATOM 592 O O . ALA A 1 74 ? -8.796 -9.502 -7.560 1.00 88.00 74 ALA A O 1
ATOM 593 N N . ASN A 1 75 ? -9.710 -8.780 -5.636 1.00 89.56 75 ASN A N 1
ATOM 594 C CA . ASN A 1 75 ? -10.319 -7.566 -6.190 1.00 89.56 75 ASN A CA 1
ATOM 595 C C . ASN A 1 75 ? -9.372 -6.360 -6.221 1.00 89.56 75 ASN A C 1
ATOM 597 O O . ASN A 1 75 ? -9.787 -5.252 -6.571 1.00 89.56 75 ASN A O 1
ATOM 601 N N . ASP A 1 76 ? -8.102 -6.554 -5.872 1.00 93.81 76 ASP A N 1
ATOM 602 C CA . ASP A 1 76 ? -7.145 -5.462 -5.871 1.00 93.81 76 ASP A CA 1
ATOM 603 C C . ASP A 1 76 ? -6.727 -5.057 -7.279 1.00 93.81 76 ASP A C 1
ATOM 605 O O . ASP A 1 76 ? -6.376 -5.861 -8.149 1.00 93.81 76 ASP A O 1
ATOM 609 N N . SER A 1 77 ? -6.692 -3.743 -7.476 1.00 95.25 77 SER A N 1
ATOM 610 C CA . SER A 1 77 ? -6.083 -3.122 -8.639 1.00 95.25 77 SER A CA 1
ATOM 611 C C . SER A 1 77 ? -5.034 -2.113 -8.194 1.00 95.25 77 SER A C 1
ATOM 613 O O . SER A 1 77 ? -5.160 -1.462 -7.158 1.00 95.25 77 SER A O 1
ATOM 615 N N . ARG A 1 78 ? -3.984 -1.956 -9.003 1.00 95.31 78 ARG A N 1
ATOM 616 C CA . ARG A 1 78 ? -2.888 -1.025 -8.696 1.00 95.31 78 ARG A CA 1
ATOM 617 C C . ARG A 1 78 ? -3.375 0.421 -8.624 1.00 95.31 78 ARG A C 1
ATOM 619 O O . ARG A 1 78 ? -2.927 1.158 -7.757 1.00 95.31 78 ARG A O 1
ATOM 626 N N . LEU A 1 79 ? -4.318 0.800 -9.488 1.00 96.56 79 LEU A N 1
ATOM 627 C CA . LEU A 1 79 ? -4.915 2.135 -9.483 1.00 96.56 79 LEU A CA 1
ATOM 628 C C . LEU A 1 79 ? -5.721 2.382 -8.205 1.00 96.56 79 LEU A C 1
ATOM 630 O O . LEU A 1 79 ? -5.500 3.392 -7.543 1.00 96.56 79 LEU A O 1
ATOM 634 N N . ALA A 1 80 ? -6.595 1.445 -7.820 1.00 96.06 80 ALA A N 1
ATOM 635 C CA . ALA A 1 80 ? -7.396 1.583 -6.604 1.00 96.06 80 ALA A CA 1
ATOM 636 C C . ALA A 1 80 ? -6.520 1.617 -5.344 1.00 96.06 80 ALA A C 1
ATOM 638 O O . ALA A 1 80 ? -6.730 2.461 -4.478 1.00 96.06 80 ALA A O 1
ATOM 639 N N . LEU A 1 81 ? -5.498 0.757 -5.263 1.00 96.38 81 LEU A N 1
ATOM 640 C CA . LEU A 1 81 ? -4.549 0.766 -4.147 1.00 96.38 81 LEU A CA 1
ATOM 641 C C . LEU A 1 81 ? -3.684 2.031 -4.120 1.00 96.38 81 LEU A C 1
ATOM 643 O O . LEU A 1 81 ? -3.403 2.550 -3.044 1.00 96.38 81 LEU A O 1
ATOM 647 N N . GLY A 1 82 ? -3.280 2.549 -5.283 1.00 97.12 82 GLY A N 1
ATOM 648 C CA . GLY A 1 82 ? -2.563 3.821 -5.384 1.00 97.12 82 GLY A CA 1
ATOM 649 C C . GLY A 1 82 ? -3.410 4.998 -4.899 1.00 97.12 82 GLY A C 1
ATOM 650 O O . GLY A 1 82 ? -2.928 5.825 -4.132 1.00 97.12 82 GLY A O 1
ATOM 651 N N . ALA A 1 83 ? -4.688 5.050 -5.280 1.00 97.38 83 ALA A N 1
ATOM 652 C CA . ALA A 1 83 ? -5.616 6.072 -4.799 1.00 97.38 83 ALA A CA 1
ATOM 653 C C . ALA A 1 83 ? -5.876 5.942 -3.289 1.00 97.38 83 ALA A C 1
ATOM 655 O O . ALA A 1 83 ? -5.726 6.920 -2.559 1.00 97.38 83 ALA A O 1
ATOM 656 N N . ALA A 1 84 ? -6.181 4.734 -2.804 1.00 96.44 84 ALA A N 1
ATOM 657 C CA . ALA A 1 84 ? -6.395 4.476 -1.380 1.00 96.44 84 ALA A CA 1
ATOM 658 C C . ALA A 1 84 ? -5.155 4.833 -0.548 1.00 96.44 84 ALA A C 1
ATOM 660 O O . ALA A 1 84 ? -5.268 5.493 0.478 1.00 96.44 84 ALA A O 1
ATOM 661 N N . GLY A 1 85 ? -3.960 4.470 -1.022 1.00 97.12 85 GLY A N 1
ATOM 662 C CA . GLY A 1 85 ? -2.708 4.782 -0.338 1.00 97.12 85 GLY A CA 1
ATOM 663 C C . GLY A 1 85 ? -2.413 6.274 -0.312 1.00 97.12 85 GLY A C 1
ATOM 664 O O . GLY A 1 85 ? -1.882 6.776 0.678 1.00 97.12 85 GLY A O 1
ATOM 665 N N . ALA A 1 86 ? -2.806 7.004 -1.357 1.00 97.50 86 ALA A N 1
ATOM 666 C CA . ALA A 1 86 ? -2.715 8.455 -1.374 1.00 97.50 86 ALA A CA 1
ATOM 667 C C . ALA A 1 86 ? -3.661 9.102 -0.360 1.00 97.50 86 ALA A C 1
ATOM 669 O O . ALA A 1 86 ? -3.215 9.950 0.409 1.00 97.50 86 ALA A O 1
ATOM 670 N N . VAL A 1 87 ? -4.919 8.659 -0.300 1.00 97.50 87 VAL A N 1
ATOM 671 C CA . VAL A 1 87 ? -5.899 9.132 0.691 1.00 97.50 87 VAL A CA 1
ATOM 672 C C . VAL A 1 87 ? -5.422 8.827 2.112 1.00 97.50 87 VAL A C 1
ATOM 674 O O . VAL A 1 87 ? -5.249 9.755 2.895 1.00 97.50 87 VAL A O 1
ATOM 677 N N . ALA A 1 88 ? -5.064 7.575 2.410 1.00 96.19 88 ALA A N 1
ATOM 678 C CA . ALA A 1 88 ? -4.535 7.181 3.718 1.00 96.19 88 ALA A CA 1
ATOM 679 C C . ALA A 1 88 ? -3.259 7.966 4.084 1.00 96.19 88 ALA A C 1
ATOM 681 O O . ALA A 1 88 ? -3.036 8.337 5.237 1.00 96.19 88 ALA A O 1
ATOM 682 N N . SER A 1 89 ? -2.419 8.284 3.090 1.00 96.25 89 SER A N 1
ATOM 683 C CA . SER A 1 89 ? -1.234 9.119 3.305 1.00 96.25 89 SER A CA 1
ATOM 684 C C . SER A 1 89 ? -1.570 10.561 3.644 1.00 96.25 89 SER A C 1
ATOM 686 O O . SER A 1 89 ? -0.834 11.202 4.391 1.00 96.25 89 SER A O 1
ATOM 688 N N . LEU A 1 90 ? -2.655 11.089 3.087 1.00 96.00 90 LEU A N 1
ATOM 689 C CA . LEU A 1 90 ? -3.156 12.406 3.433 1.00 96.00 90 LEU A CA 1
ATOM 690 C C . LEU A 1 90 ? -3.900 12.386 4.768 1.00 96.00 90 LEU A C 1
ATOM 692 O O . LEU A 1 90 ? -3.908 13.413 5.420 1.00 96.00 90 LEU A O 1
ATOM 696 N N . GLU A 1 91 ? -4.455 11.278 5.235 1.00 94.38 91 GLU A N 1
ATOM 697 C CA . GLU A 1 91 ? -5.159 11.217 6.526 1.00 94.38 91 GLU A CA 1
ATOM 698 C C . GLU A 1 91 ? -4.222 11.030 7.731 1.00 94.38 91 GLU A C 1
ATOM 700 O O . GLU A 1 91 ? -4.604 11.339 8.858 1.00 94.38 91 GLU A O 1
ATOM 705 N N . MET A 1 92 ? -2.981 10.575 7.521 1.00 91.19 92 MET A N 1
ATOM 706 C CA . MET A 1 92 ? -2.064 10.302 8.632 1.00 91.19 92 MET A CA 1
ATOM 707 C C . MET A 1 92 ? -1.658 11.557 9.423 1.00 91.19 92 MET A C 1
ATOM 709 O O . MET A 1 92 ? -1.440 12.643 8.873 1.00 91.19 92 MET A O 1
ATOM 713 N N . THR A 1 93 ? -1.393 11.358 10.713 1.00 92.44 93 THR A N 1
ATOM 714 C CA . THR A 1 93 ? -0.792 12.365 11.597 1.00 92.44 93 THR A CA 1
ATOM 715 C C . THR A 1 93 ? 0.705 12.514 11.305 1.00 92.44 93 THR A C 1
ATOM 717 O O . THR A 1 93 ? 1.556 11.888 11.936 1.00 92.44 93 THR A O 1
ATOM 720 N N . ALA A 1 94 ? 1.041 13.330 10.306 1.00 90.81 94 ALA A N 1
ATOM 721 C CA . ALA A 1 94 ? 2.412 13.673 9.930 1.00 90.81 94 ALA A CA 1
ATOM 722 C C . ALA A 1 94 ? 2.493 15.088 9.331 1.00 90.81 94 ALA A C 1
ATOM 724 O O . ALA A 1 94 ? 1.474 15.719 9.042 1.00 90.81 94 ALA A O 1
ATOM 725 N N . SER A 1 95 ? 3.712 15.585 9.095 1.00 94.88 95 SER A N 1
ATOM 726 C CA . SER A 1 95 ? 3.907 16.867 8.408 1.00 94.88 95 SER A CA 1
ATOM 727 C C . SER A 1 95 ? 3.283 16.854 7.005 1.00 94.88 95 SER A C 1
ATOM 729 O O . SER A 1 95 ? 3.313 15.836 6.306 1.00 94.88 95 SER A O 1
ATOM 731 N N . LEU A 1 96 ? 2.751 17.999 6.560 1.00 94.62 96 LEU A N 1
ATOM 732 C CA . LEU A 1 96 ? 2.132 18.144 5.231 1.00 94.62 96 LEU A CA 1
ATOM 733 C C . LEU A 1 96 ? 3.068 17.689 4.106 1.00 94.62 96 LEU A C 1
ATOM 735 O O . LEU A 1 96 ? 2.647 16.993 3.185 1.00 94.62 96 LEU A O 1
ATOM 739 N N . ARG A 1 97 ? 4.361 18.008 4.226 1.00 92.56 97 ARG A N 1
ATOM 740 C CA . ARG A 1 97 ? 5.392 17.560 3.286 1.00 92.56 97 ARG A CA 1
ATOM 741 C C . ARG A 1 97 ? 5.463 16.036 3.206 1.00 92.56 97 ARG A C 1
ATOM 743 O O . ARG A 1 97 ? 5.484 15.487 2.108 1.00 92.56 97 ARG A O 1
ATOM 750 N N . ARG A 1 98 ? 5.496 15.345 4.350 1.00 91.25 98 ARG A N 1
ATOM 751 C CA . ARG A 1 98 ? 5.563 13.877 4.395 1.00 91.25 98 ARG A CA 1
ATOM 752 C C . ARG A 1 98 ? 4.300 13.245 3.815 1.00 91.25 98 ARG A C 1
ATOM 754 O O . ARG A 1 98 ? 4.416 12.318 3.016 1.00 91.25 98 ARG A O 1
ATOM 761 N N . ARG A 1 99 ? 3.128 13.782 4.166 1.00 95.25 99 ARG A N 1
ATOM 762 C CA . ARG A 1 99 ? 1.822 13.360 3.633 1.00 95.25 99 ARG A CA 1
ATOM 763 C C . ARG A 1 99 ? 1.793 13.465 2.105 1.00 95.25 99 ARG A C 1
ATOM 765 O O . ARG A 1 99 ? 1.519 12.479 1.428 1.00 95.25 99 ARG A O 1
ATOM 772 N N . ALA A 1 100 ? 2.184 14.619 1.562 1.00 95.62 100 ALA A N 1
ATOM 773 C CA . ALA A 1 100 ? 2.210 14.870 0.121 1.00 95.62 100 ALA A CA 1
ATOM 774 C C . ALA A 1 100 ? 3.208 13.972 -0.630 1.00 95.62 100 ALA A C 1
ATOM 776 O O . ALA A 1 100 ? 2.866 13.409 -1.668 1.00 95.62 100 ALA A O 1
ATOM 777 N N . VAL A 1 101 ? 4.424 13.792 -0.100 1.00 94.25 101 VAL A N 1
ATOM 778 C CA . VAL A 1 101 ? 5.438 12.916 -0.716 1.00 94.25 101 VAL A CA 1
ATOM 779 C C . VAL A 1 101 ? 4.957 11.466 -0.766 1.00 94.25 101 VAL A C 1
ATOM 781 O O . VAL A 1 101 ? 5.112 10.806 -1.794 1.00 94.25 101 VAL A O 1
ATOM 784 N N . LEU A 1 102 ? 4.360 10.966 0.318 1.00 94.50 102 LEU A N 1
ATOM 785 C CA . LEU A 1 102 ? 3.826 9.605 0.351 1.00 94.50 102 LEU A CA 1
ATOM 786 C C . LEU A 1 102 ? 2.638 9.444 -0.598 1.00 94.50 102 LEU A C 1
ATOM 788 O O . LEU A 1 102 ? 2.606 8.475 -1.354 1.00 94.50 102 LEU A O 1
ATOM 792 N N . ALA A 1 103 ? 1.727 10.417 -0.638 1.00 96.88 103 ALA A N 1
ATOM 793 C CA . ALA A 1 103 ? 0.604 10.394 -1.566 1.00 96.88 103 ALA A CA 1
ATOM 794 C C . ALA A 1 103 ? 1.063 10.380 -3.032 1.00 96.88 103 ALA A C 1
ATOM 796 O O . ALA A 1 103 ? 0.628 9.532 -3.812 1.00 96.88 103 ALA A O 1
ATOM 797 N N . ALA A 1 104 ? 2.016 11.244 -3.394 1.00 96.12 104 ALA A N 1
ATOM 798 C CA . ALA A 1 104 ? 2.604 11.267 -4.731 1.00 96.12 104 ALA A CA 1
ATOM 799 C C . ALA A 1 104 ? 3.299 9.941 -5.080 1.00 96.12 104 ALA A C 1
ATOM 801 O O . ALA A 1 104 ? 3.182 9.452 -6.208 1.00 96.12 104 ALA A O 1
ATOM 802 N N . TRP A 1 105 ? 3.990 9.327 -4.114 1.00 95.56 105 TRP A N 1
ATOM 803 C CA . TRP A 1 105 ? 4.613 8.018 -4.296 1.00 95.56 105 TRP A CA 1
ATOM 804 C C . TRP A 1 105 ? 3.574 6.921 -4.584 1.00 95.56 105 TRP A C 1
ATOM 806 O O . TRP A 1 105 ? 3.749 6.162 -5.539 1.00 95.56 105 TRP A O 1
ATOM 816 N N . PHE A 1 106 ? 2.471 6.872 -3.831 1.00 96.75 106 PHE A N 1
ATOM 817 C CA . PHE A 1 106 ? 1.388 5.908 -4.054 1.00 96.75 106 PHE A CA 1
ATOM 818 C C . PHE A 1 106 ? 0.737 6.055 -5.431 1.00 96.75 106 PHE A C 1
ATOM 820 O O . PHE A 1 106 ? 0.599 5.063 -6.152 1.00 96.75 106 PHE A O 1
ATOM 827 N N . LEU A 1 107 ? 0.398 7.286 -5.826 1.00 97.38 107 LEU A N 1
ATOM 828 C CA . LEU A 1 107 ? -0.167 7.565 -7.149 1.00 97.38 107 LEU A CA 1
ATOM 829 C C . LEU A 1 107 ? 0.797 7.145 -8.265 1.00 97.38 107 LEU A C 1
ATOM 831 O O . LEU A 1 107 ? 0.386 6.503 -9.232 1.00 97.38 107 LEU A O 1
ATOM 835 N N . SER A 1 108 ? 2.091 7.430 -8.094 1.00 94.69 108 SER A N 1
ATOM 836 C CA . SER A 1 108 ? 3.125 7.039 -9.057 1.00 94.69 108 SER A CA 1
ATOM 837 C C . SER A 1 108 ? 3.169 5.520 -9.246 1.00 94.69 108 SER A C 1
ATOM 839 O O . SER A 1 108 ? 3.087 5.034 -10.372 1.00 94.69 108 SER A O 1
ATOM 841 N N . VAL A 1 109 ? 3.244 4.743 -8.160 1.00 93.94 109 VAL A N 1
ATOM 842 C CA . VAL A 1 109 ? 3.281 3.268 -8.228 1.00 93.94 109 VAL A CA 1
ATOM 843 C C . VAL A 1 109 ? 1.980 2.692 -8.804 1.00 93.94 109 VAL A C 1
ATOM 845 O O . VAL A 1 109 ? 2.025 1.718 -9.562 1.00 93.94 109 VAL A O 1
ATOM 848 N N . GLY A 1 110 ? 0.833 3.299 -8.486 1.00 95.50 110 GLY A N 1
ATOM 849 C CA . GLY A 1 110 ? -0.474 2.862 -8.976 1.00 95.50 110 GLY A CA 1
ATOM 850 C C . GLY A 1 110 ? -0.650 3.012 -10.490 1.00 95.50 110 GLY A C 1
ATOM 851 O O . GLY A 1 110 ? -1.230 2.126 -11.123 1.00 95.50 110 GLY A O 1
ATOM 852 N N . VAL A 1 111 ? -0.119 4.095 -11.073 1.00 96.06 111 VAL A N 1
ATOM 853 C CA . VAL A 1 111 ? -0.295 4.449 -12.496 1.00 96.06 111 VAL A CA 1
ATOM 854 C C . VAL A 1 111 ? 0.812 3.889 -13.394 1.00 96.06 111 VAL A C 1
ATOM 856 O O . VAL A 1 111 ? 0.539 3.486 -14.526 1.00 96.06 111 VAL A O 1
ATOM 859 N N . LEU A 1 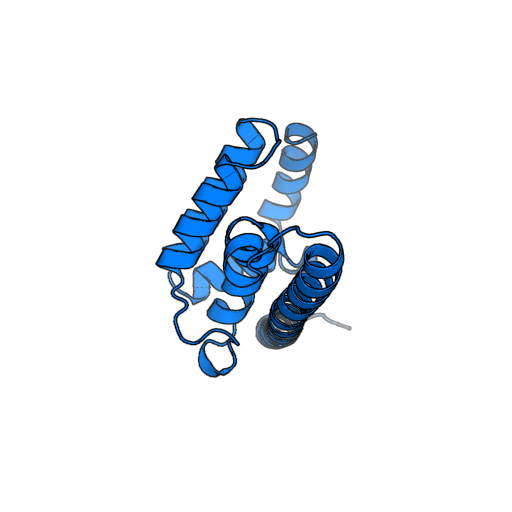112 ? 2.057 3.828 -12.912 1.00 93.00 112 LEU A N 1
ATOM 860 C CA . LEU A 1 112 ? 3.206 3.394 -13.715 1.00 93.00 112 LEU A CA 1
ATOM 861 C C . LEU A 1 112 ? 3.016 1.993 -14.328 1.00 93.00 112 LEU A C 1
ATOM 863 O O . LEU A 1 112 ? 2.355 1.136 -13.739 1.00 93.00 112 LEU A O 1
ATOM 867 N N . PRO A 1 113 ? 3.654 1.672 -15.468 1.00 91.88 113 PRO A N 1
ATOM 868 C CA . PRO A 1 113 ? 3.733 0.300 -15.962 1.00 91.88 113 PRO A CA 1
ATOM 869 C C . PRO A 1 113 ? 4.341 -0.642 -14.914 1.00 91.88 113 PRO A C 1
ATOM 871 O O . PRO A 1 113 ? 5.268 -0.270 -14.195 1.00 91.88 113 PRO A O 1
ATOM 874 N N . ARG A 1 114 ? 3.869 -1.894 -14.851 1.00 86.75 114 ARG A N 1
ATOM 875 C CA . ARG A 1 114 ? 4.233 -2.863 -13.793 1.00 86.75 114 ARG A CA 1
ATOM 876 C C . ARG A 1 114 ? 5.744 -2.989 -13.558 1.00 86.75 114 ARG A C 1
ATOM 878 O O . ARG A 1 114 ? 6.173 -3.028 -12.409 1.00 86.75 114 ARG A O 1
ATOM 885 N N . LYS A 1 115 ? 6.552 -3.022 -14.625 1.00 84.44 115 LYS A N 1
ATOM 886 C CA . LYS A 1 115 ? 8.020 -3.109 -14.519 1.00 84.44 115 LYS A CA 1
ATOM 887 C C . LYS A 1 115 ? 8.617 -1.894 -13.796 1.00 84.44 115 LYS A C 1
ATOM 889 O O . LYS A 1 115 ? 9.448 -2.059 -12.912 1.00 84.44 115 LYS A O 1
ATOM 894 N N . MET A 1 116 ? 8.143 -0.692 -14.123 1.00 88.19 116 MET A N 1
ATOM 895 C CA . MET A 1 116 ? 8.591 0.553 -13.491 1.00 88.19 116 MET A CA 1
ATOM 896 C C . MET A 1 116 ? 8.100 0.655 -12.045 1.00 88.19 116 MET A C 1
ATOM 898 O O . MET A 1 116 ? 8.885 0.975 -11.160 1.00 88.19 116 MET A O 1
ATOM 902 N N . ALA A 1 117 ? 6.833 0.314 -11.792 1.00 88.44 117 ALA A N 1
ATOM 903 C CA . ALA A 1 117 ? 6.269 0.271 -10.444 1.00 88.44 117 ALA A CA 1
ATOM 904 C C . ALA A 1 117 ? 7.067 -0.674 -9.526 1.00 88.44 117 ALA A C 1
ATOM 906 O O . ALA A 1 117 ? 7.414 -0.306 -8.407 1.00 88.44 117 ALA A O 1
ATOM 907 N N . THR A 1 118 ? 7.432 -1.857 -10.032 1.00 84.88 118 THR A N 1
ATOM 908 C CA . THR A 1 118 ? 8.256 -2.837 -9.304 1.00 84.88 118 THR A CA 1
ATOM 909 C C . THR A 1 118 ? 9.650 -2.285 -9.002 1.00 84.88 118 THR A C 1
ATOM 911 O O . THR A 1 118 ? 10.137 -2.447 -7.886 1.00 84.88 118 THR A O 1
ATOM 914 N N . ALA A 1 119 ? 10.274 -1.576 -9.950 1.00 84.00 119 ALA A N 1
ATO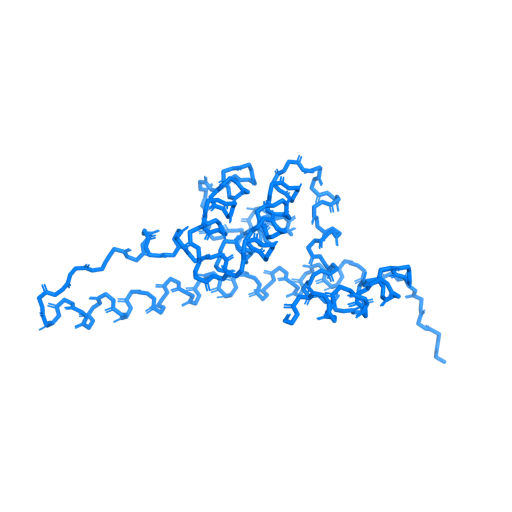M 915 C CA . ALA A 1 119 ? 11.561 -0.925 -9.711 1.00 84.00 119 ALA A CA 1
ATOM 916 C C . ALA A 1 119 ? 11.459 0.150 -8.613 1.00 84.00 119 ALA A C 1
ATOM 918 O O . ALA A 1 119 ? 12.225 0.117 -7.651 1.00 84.00 119 ALA A O 1
ATOM 919 N N . VAL A 1 120 ? 10.466 1.043 -8.693 1.00 86.31 120 VAL A N 1
ATOM 920 C CA . VAL A 1 120 ? 10.219 2.085 -7.676 1.00 86.31 120 VAL A CA 1
ATOM 921 C C . VAL A 1 120 ? 9.967 1.481 -6.288 1.00 86.31 120 VAL A C 1
ATOM 923 O O . VAL A 1 120 ? 10.507 1.971 -5.294 1.00 86.31 120 VAL A O 1
ATOM 926 N N . LEU A 1 121 ? 9.194 0.393 -6.212 1.00 85.38 121 LEU A N 1
ATOM 927 C CA . LEU A 1 121 ? 8.969 -0.367 -4.977 1.00 85.38 121 LEU A CA 1
ATOM 928 C C . LEU A 1 121 ? 10.271 -0.972 -4.441 1.00 85.38 121 LEU A C 1
ATOM 930 O O . LEU A 1 121 ? 10.562 -0.827 -3.253 1.00 85.38 121 LEU A O 1
ATOM 934 N N . SER A 1 122 ? 11.089 -1.579 -5.309 1.00 81.00 122 SER A N 1
ATOM 935 C CA . SER A 1 122 ? 12.378 -2.158 -4.911 1.00 81.00 122 SER A CA 1
ATOM 936 C C . SER A 1 122 ? 13.302 -1.114 -4.284 1.00 81.00 122 SER A C 1
ATOM 938 O O . SER A 1 122 ? 13.899 -1.377 -3.248 1.00 81.00 122 SER A O 1
ATOM 940 N N . TRP A 1 123 ? 13.356 0.104 -4.833 1.00 83.75 123 TRP A N 1
ATOM 941 C CA . TRP A 1 123 ? 14.178 1.192 -4.292 1.00 83.75 123 TRP A CA 1
ATOM 942 C C . TRP A 1 123 ? 13.738 1.649 -2.897 1.00 83.75 123 TRP A C 1
ATOM 944 O O . TRP A 1 123 ? 14.567 2.104 -2.099 1.00 83.75 123 TRP A O 1
ATOM 954 N N . LYS A 1 124 ? 12.436 1.571 -2.598 1.00 83.50 124 LYS A N 1
ATOM 955 C CA . LYS A 1 124 ? 11.895 1.942 -1.285 1.00 83.50 124 LYS A CA 1
ATOM 956 C C . LYS A 1 124 ? 12.133 0.840 -0.255 1.00 83.50 124 LYS A C 1
ATOM 958 O O . LYS A 1 124 ? 12.637 1.138 0.827 1.00 83.50 124 LYS A O 1
ATOM 963 N N . LEU A 1 125 ? 11.813 -0.400 -0.618 1.00 75.56 125 LEU A N 1
ATOM 964 C CA . LEU A 1 125 ? 11.790 -1.558 0.280 1.00 75.56 125 LEU A CA 1
ATOM 965 C C . LEU A 1 125 ? 13.170 -2.189 0.494 1.00 75.56 12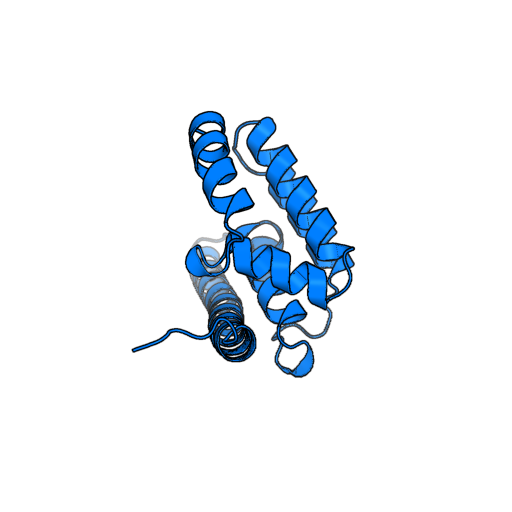5 LEU A C 1
ATOM 967 O O . LEU A 1 125 ? 13.387 -2.845 1.510 1.00 75.56 125 LEU A O 1
ATOM 971 N N . ASP A 1 126 ? 14.110 -1.953 -0.418 1.00 72.56 126 ASP A N 1
ATOM 972 C CA . ASP A 1 126 ? 15.489 -2.404 -0.302 1.00 72.56 126 ASP A CA 1
ATOM 973 C C . ASP A 1 126 ? 16.475 -1.304 -0.693 1.00 72.56 126 ASP A C 1
ATOM 975 O O . ASP A 1 126 ? 16.479 -0.761 -1.799 1.00 72.56 126 ASP A O 1
ATOM 979 N N . ALA A 1 127 ? 17.364 -0.986 0.244 1.00 71.69 127 ALA A N 1
ATOM 980 C CA . ALA A 1 127 ? 18.401 0.004 0.021 1.00 71.69 127 ALA A CA 1
ATOM 981 C C . ALA A 1 127 ? 19.431 -0.452 -1.025 1.00 71.69 127 ALA A C 1
ATOM 983 O O . ALA A 1 127 ? 19.980 0.404 -1.720 1.00 71.69 127 ALA A O 1
ATOM 984 N N . SER A 1 128 ? 19.673 -1.763 -1.160 1.00 70.38 128 SER A N 1
ATOM 985 C CA . SER A 1 128 ? 20.667 -2.312 -2.093 1.00 70.38 128 SER A CA 1
ATOM 986 C C . SER A 1 128 ? 20.233 -2.195 -3.558 1.00 70.38 128 SER A C 1
ATOM 988 O O . SER A 1 128 ? 21.067 -2.057 -4.449 1.00 70.38 128 SER A O 1
ATOM 990 N N . SER A 1 129 ? 18.921 -2.138 -3.794 1.00 70.56 129 SER A N 1
ATOM 991 C CA . SER A 1 129 ? 18.314 -1.976 -5.117 1.00 70.56 129 SER A CA 1
ATOM 992 C C . SER A 1 129 ? 18.339 -0.533 -5.642 1.00 70.56 129 SER A C 1
ATOM 994 O O . SER A 1 129 ? 17.945 -0.290 -6.784 1.00 70.56 129 SER A O 1
ATOM 996 N N . ARG A 1 130 ? 18.780 0.448 -4.840 1.00 78.00 130 ARG A N 1
ATOM 997 C CA . ARG A 1 130 ? 18.777 1.868 -5.226 1.00 78.00 130 ARG A CA 1
ATOM 998 C C . ARG A 1 130 ? 19.884 2.181 -6.243 1.00 78.00 130 ARG A C 1
ATOM 1000 O O . ARG A 1 130 ? 21.057 1.952 -5.951 1.00 78.00 130 ARG A O 1
ATOM 1007 N N . PRO A 1 131 ? 19.557 2.815 -7.382 1.00 77.19 131 PRO A N 1
ATOM 1008 C CA . PRO A 1 131 ? 20.540 3.410 -8.275 1.00 77.19 131 PRO A CA 1
ATOM 1009 C C . PRO A 1 131 ? 21.501 4.346 -7.533 1.00 77.19 131 PRO A C 1
ATOM 1011 O O . PRO A 1 131 ? 21.101 5.071 -6.618 1.00 77.19 131 PRO A O 1
ATOM 1014 N N . ALA A 1 132 ? 22.760 4.401 -7.973 1.00 72.94 132 ALA A N 1
ATOM 1015 C CA . ALA A 1 132 ? 23.801 5.204 -7.326 1.00 72.94 132 ALA A CA 1
ATOM 1016 C C . ALA A 1 132 ? 23.471 6.711 -7.248 1.00 72.94 132 ALA A C 1
ATOM 1018 O O . ALA A 1 132 ? 23.939 7.402 -6.345 1.00 72.94 132 ALA A O 1
ATOM 1019 N N . PHE A 1 133 ? 22.646 7.237 -8.159 1.00 73.69 133 PHE A N 1
ATOM 1020 C CA . PHE A 1 133 ? 22.181 8.625 -8.078 1.00 73.69 133 PHE A CA 1
ATOM 1021 C C . PHE A 1 133 ? 21.132 8.822 -6.967 1.00 73.69 133 PHE A C 1
ATOM 1023 O O . PHE A 1 133 ? 21.149 9.838 -6.273 1.00 73.69 133 PHE A O 1
ATOM 1030 N N . LEU A 1 134 ? 20.265 7.828 -6.732 1.00 70.69 134 LEU A N 1
ATOM 1031 C CA . LEU A 1 134 ? 19.260 7.866 -5.666 1.00 70.69 134 LEU A CA 1
ATOM 1032 C C . LEU A 1 134 ? 19.877 7.682 -4.284 1.00 70.69 134 LEU A C 1
ATOM 1034 O O . LEU A 1 134 ? 19.409 8.302 -3.331 1.00 70.69 134 LEU A O 1
ATOM 1038 N N . SER A 1 135 ? 20.940 6.887 -4.144 1.00 66.06 135 SER A N 1
ATOM 1039 C CA . SER A 1 135 ? 21.638 6.768 -2.858 1.00 66.06 135 SER A CA 1
ATOM 1040 C C . SER A 1 135 ? 22.239 8.110 -2.417 1.00 66.06 135 SER A C 1
ATOM 1042 O O . SER A 1 135 ? 22.117 8.473 -1.245 1.00 66.06 135 SER A O 1
ATOM 1044 N N . ARG A 1 136 ? 22.772 8.899 -3.362 1.00 63.22 136 ARG A N 1
ATOM 1045 C CA . ARG A 1 136 ? 23.263 10.269 -3.129 1.00 63.22 136 ARG A CA 1
ATOM 1046 C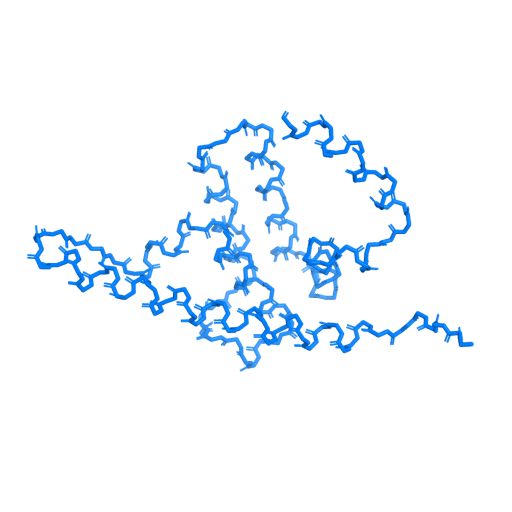 C . ARG A 1 136 ? 22.135 11.231 -2.743 1.00 63.22 136 ARG A C 1
ATOM 1048 O O . ARG A 1 136 ? 22.286 11.966 -1.774 1.00 63.22 136 ARG A O 1
ATOM 1055 N N . LEU A 1 137 ? 20.988 11.161 -3.423 1.00 63.72 137 LEU A N 1
ATOM 1056 C CA . LEU A 1 137 ? 19.820 12.008 -3.141 1.00 63.72 137 LEU A CA 1
ATOM 1057 C C . LEU A 1 137 ? 19.122 11.647 -1.813 1.00 63.72 137 LEU A C 1
ATOM 1059 O O . LEU A 1 137 ? 18.603 12.514 -1.112 1.00 63.72 137 LEU A O 1
ATOM 1063 N N . SER A 1 138 ? 19.137 10.365 -1.430 1.00 60.81 138 SER A N 1
ATOM 1064 C CA . SER A 1 138 ? 18.458 9.864 -0.226 1.00 60.81 138 SER A CA 1
ATOM 1065 C C . SER A 1 138 ? 19.045 10.401 1.082 1.00 60.81 138 SER A C 1
ATOM 1067 O O . SER A 1 138 ? 18.310 10.537 2.062 1.00 60.81 138 SER A O 1
ATOM 1069 N N . LYS A 1 139 ? 20.341 10.754 1.100 1.00 57.25 139 LYS A N 1
ATOM 1070 C CA . LYS A 1 139 ? 20.970 11.438 2.241 1.00 57.25 139 LYS A CA 1
ATOM 1071 C C . LYS A 1 139 ? 20.333 12.813 2.451 1.00 57.25 139 LYS A C 1
ATOM 1073 O O . LYS A 1 139 ? 19.937 13.138 3.564 1.00 57.25 139 LYS A O 1
ATOM 1078 N N . THR A 1 140 ? 20.131 13.557 1.369 1.00 53.47 140 THR A N 1
ATOM 1079 C CA . THR A 1 140 ? 19.504 14.884 1.380 1.00 53.47 140 THR A CA 1
ATOM 1080 C C . THR A 1 140 ? 18.022 14.817 1.755 1.00 53.47 140 THR A C 1
ATOM 1082 O O . THR A 1 140 ? 17.546 15.626 2.545 1.00 53.47 140 THR A O 1
ATOM 1085 N N . ILE A 1 141 ? 17.293 13.814 1.251 1.00 56.47 141 ILE A N 1
ATOM 1086 C CA . ILE A 1 141 ? 15.864 13.626 1.555 1.00 56.47 141 ILE A CA 1
ATOM 1087 C C . ILE A 1 141 ? 15.651 13.264 3.031 1.00 56.47 141 ILE A C 1
ATOM 1089 O O . ILE A 1 141 ? 14.751 13.811 3.657 1.00 56.47 141 ILE A O 1
ATOM 1093 N N . ARG A 1 142 ? 16.491 12.399 3.617 1.00 55.09 142 ARG A N 1
ATOM 1094 C CA . ARG A 1 142 ? 16.385 12.021 5.037 1.00 55.09 142 ARG A CA 1
ATOM 1095 C C . ARG A 1 142 ? 16.590 13.216 5.972 1.00 55.09 142 ARG A C 1
ATOM 1097 O O . ARG A 1 142 ? 15.844 13.340 6.932 1.00 55.09 142 ARG A O 1
ATOM 1104 N N . HIS A 1 143 ? 17.537 14.103 5.665 1.00 47.72 143 HIS A N 1
ATOM 1105 C CA . HIS A 1 143 ? 17.743 15.343 6.424 1.00 47.72 143 HIS A CA 1
ATOM 1106 C C . HIS A 1 143 ? 16.587 16.339 6.284 1.00 47.72 143 HIS A C 1
ATOM 1108 O O . HIS A 1 143 ? 16.345 17.122 7.191 1.00 47.72 143 HIS A O 1
ATOM 1114 N N . ALA A 1 144 ? 15.864 16.301 5.167 1.00 46.03 144 ALA A N 1
ATOM 1115 C CA . ALA A 1 144 ? 14.748 17.202 4.897 1.00 46.03 144 ALA A CA 1
ATOM 1116 C C . ALA A 1 144 ? 13.374 16.642 5.340 1.00 46.03 144 ALA A C 1
ATOM 1118 O O . ALA A 1 144 ? 12.369 17.350 5.259 1.00 46.03 144 ALA A O 1
ATOM 1119 N N . MET A 1 145 ? 13.324 15.366 5.739 1.00 41.97 145 MET A N 1
ATOM 1120 C CA . MET A 1 145 ? 12.136 14.647 6.223 1.00 41.97 145 MET A CA 1
ATOM 1121 C C . MET A 1 145 ? 12.149 14.386 7.740 1.00 41.97 145 MET A C 1
ATOM 1123 O O . MET A 1 145 ? 11.194 13.777 8.230 1.00 41.97 145 MET A O 1
ATOM 1127 N N . GLY A 1 146 ? 13.221 14.785 8.437 1.00 44.53 146 GLY A N 1
ATOM 1128 C CA . GLY A 1 146 ? 13.274 14.849 9.901 1.00 44.53 146 GLY A CA 1
ATOM 1129 C C . GLY A 1 146 ? 12.386 15.957 10.439 1.00 44.53 146 GLY A C 1
ATOM 1130 O O . GLY A 1 146 ? 12.330 17.019 9.778 1.00 44.53 146 GLY A O 1
#

Radius of gyration: 16.84 Å; chains: 1; bounding box: 53×33×41 Å

Secondary structure (DSSP, 8-state):
----S--HHHHHHHHHHHHHHHHHHHHHHHHHHHHHHHTTT----HHHHGGG-HHHHHHHHHHHHH-GGG-S-TT--HHHHHHHHHHHHHHSSS-HHHHHHHHHHHHHHHHS-HHHHHHHHHHHH-STTS-HHHHHHHHHHHHH--

pLDDT: mean 83.83, std 16.04, range [37.62, 97.5]

Foldseek 3Di:
DDPDPDCLVVLLVVLLVVLQVVLVVQLVVLVVVQVVCVVVVDHDDSVVVLLLDLVSLLSLLSNCLSDVVSRPDVPDALQVSLQSSLVSLCPDPADPVRSNVRNVLSNCLSPDDSVVSNLSSCVVVPVVSDDPVVVVVVVVVVVVRD

Sequence (146 aa):
YRIHG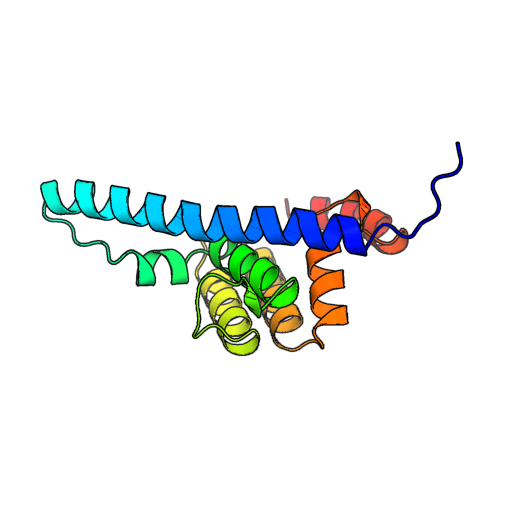ANHSVFGEKLAERARWRVTHDFRRMQALSDQASGIGLTIVPSEAVRHDPVHLEERLASLCADKRQHPIANDSRLALGAAGAVASLEMTASLRRRAVLAAWFLSVGVLPRKMATAVLSWKLDASSRPAFLSRLSKTIRHAMG